Protein AF-A0A9Q1LPD2-F1 (afdb_monomer_lite)

pLDDT: mean 71.12, std 22.18, range [34.72, 96.88]

Structure (mmCIF, N/CA/C/O backbone):
data_AF-A0A9Q1LPD2-F1
#
_entry.id   AF-A0A9Q1LPD2-F1
#
loop_
_atom_site.group_PDB
_atom_site.id
_atom_site.type_symbol
_atom_site.label_atom_id
_atom_site.label_alt_id
_atom_site.label_comp_id
_atom_site.label_asym_id
_atom_site.label_entity_id
_atom_site.label_seq_id
_atom_site.pdbx_PDB_ins_code
_atom_site.Cartn_x
_atom_site.Cartn_y
_atom_site.Cartn_z
_atom_site.occupancy
_atom_site.B_iso_or_equiv
_atom_site.auth_seq_id
_atom_site.auth_comp_id
_atom_site.auth_asym_id
_atom_site.auth_atom_id
_atom_site.pdbx_PDB_model_num
ATOM 1 N N . MET A 1 1 ? 35.502 -12.686 -34.308 1.00 37.97 1 MET A N 1
ATOM 2 C CA . MET A 1 1 ? 36.114 -11.338 -34.267 1.00 37.97 1 MET A CA 1
ATOM 3 C C . MET A 1 1 ? 36.613 -10.978 -35.662 1.00 37.97 1 MET A C 1
ATOM 5 O O . MET A 1 1 ? 37.484 -11.673 -36.161 1.00 37.97 1 MET A O 1
ATOM 9 N N . ARG A 1 2 ? 36.056 -9.956 -36.331 1.00 49.16 2 ARG A N 1
ATOM 10 C CA . ARG A 1 2 ? 36.674 -9.407 -37.554 1.00 49.16 2 ARG A CA 1
ATOM 11 C C . ARG A 1 2 ? 37.678 -8.344 -37.120 1.00 49.16 2 ARG A C 1
ATOM 13 O O . ARG A 1 2 ? 37.269 -7.325 -36.572 1.00 49.16 2 ARG A O 1
ATOM 20 N N . ILE A 1 3 ? 38.963 -8.601 -37.336 1.00 51.47 3 ILE A N 1
ATOM 21 C CA . ILE A 1 3 ? 40.033 -7.617 -37.151 1.00 51.47 3 ILE A CA 1
ATOM 22 C C . ILE A 1 3 ? 39.784 -6.522 -38.195 1.00 51.47 3 ILE A C 1
ATOM 24 O O . ILE A 1 3 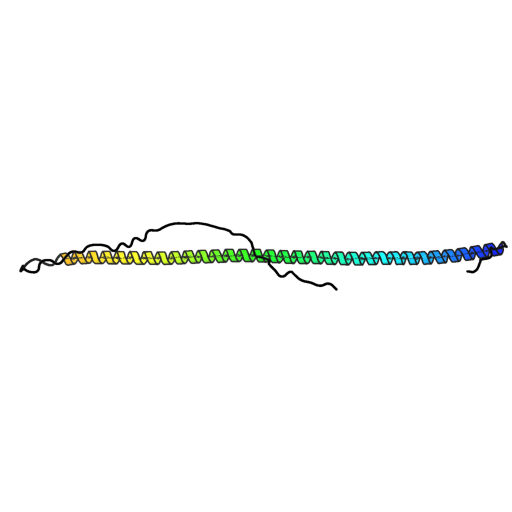? 39.937 -6.747 -39.395 1.00 51.47 3 ILE A O 1
ATOM 28 N N . GLY A 1 4 ? 39.255 -5.381 -37.752 1.00 67.06 4 GLY A N 1
ATOM 29 C CA . GLY A 1 4 ? 38.902 -4.274 -38.633 1.00 67.06 4 GLY A CA 1
ATOM 30 C C . GLY A 1 4 ? 40.168 -3.659 -39.210 1.00 67.06 4 GLY A C 1
ATOM 31 O O . GLY A 1 4 ? 40.993 -3.145 -38.459 1.00 67.06 4 GLY A O 1
ATOM 32 N N . ARG A 1 5 ? 40.332 -3.710 -40.534 1.00 77.94 5 ARG A N 1
ATOM 33 C CA . ARG A 1 5 ? 41.378 -2.932 -41.202 1.00 77.94 5 ARG A CA 1
ATOM 34 C C . ARG A 1 5 ? 41.094 -1.450 -40.966 1.00 77.94 5 ARG A C 1
ATOM 36 O O . ARG A 1 5 ? 39.957 -1.007 -41.134 1.00 77.94 5 ARG A O 1
ATOM 43 N N . TYR A 1 6 ? 42.118 -0.706 -40.563 1.00 79.81 6 TYR A N 1
ATOM 44 C CA . TYR A 1 6 ? 42.033 0.746 -40.485 1.00 79.81 6 TYR A CA 1
ATOM 45 C C . TYR A 1 6 ? 41.901 1.328 -41.901 1.00 79.81 6 TYR A C 1
ATOM 47 O O . TYR A 1 6 ? 42.552 0.816 -42.815 1.00 79.81 6 TYR A O 1
ATOM 55 N N . PRO A 1 7 ? 41.067 2.364 -42.096 1.00 86.12 7 PRO A N 1
ATOM 56 C CA . PRO A 1 7 ? 40.900 2.999 -43.399 1.00 86.12 7 PRO A CA 1
ATOM 57 C C . PRO A 1 7 ? 42.233 3.601 -43.867 1.00 86.12 7 PRO A C 1
ATOM 59 O O . PRO A 1 7 ? 42.864 4.356 -43.125 1.00 86.12 7 PRO A O 1
ATOM 62 N N . GLN A 1 8 ? 42.662 3.268 -45.085 1.00 91.56 8 GLN A N 1
ATOM 63 C CA . GLN A 1 8 ? 43.938 3.708 -45.661 1.00 91.56 8 GLN A CA 1
ATOM 64 C C . GLN A 1 8 ? 43.774 4.903 -46.607 1.00 91.56 8 GLN A C 1
ATOM 66 O O . GLN A 1 8 ? 44.734 5.630 -46.853 1.00 91.56 8 GLN A O 1
ATOM 71 N N . THR A 1 9 ? 42.558 5.156 -47.102 1.00 94.56 9 THR A N 1
ATOM 72 C CA . THR A 1 9 ? 42.261 6.300 -47.981 1.00 94.56 9 THR A CA 1
ATOM 73 C C . THR A 1 9 ? 41.332 7.324 -47.323 1.00 94.56 9 THR A C 1
ATOM 75 O O . THR A 1 9 ? 40.563 7.007 -46.413 1.00 94.56 9 THR A O 1
ATOM 78 N N . LYS A 1 10 ? 41.345 8.572 -47.818 1.00 94.69 10 LYS A N 1
ATOM 79 C CA . LYS A 1 10 ? 40.431 9.633 -47.346 1.00 94.69 10 LYS A CA 1
ATOM 80 C C . LYS A 1 10 ? 38.957 9.246 -47.513 1.00 94.69 10 LYS A C 1
ATOM 82 O O . LYS A 1 10 ? 38.145 9.532 -46.639 1.00 94.69 10 LYS A O 1
ATOM 87 N N . LEU A 1 11 ? 38.614 8.573 -48.613 1.00 92.44 11 LEU A N 1
ATOM 88 C CA . LEU A 1 11 ? 37.247 8.117 -48.867 1.00 92.44 11 LEU A CA 1
ATOM 89 C C . LEU A 1 11 ? 36.819 7.049 -47.850 1.00 92.44 11 LEU A C 1
ATOM 91 O O . LEU A 1 11 ? 35.733 7.140 -47.279 1.00 92.44 11 LEU A O 1
ATOM 95 N N . GLU A 1 12 ? 37.691 6.081 -47.561 1.00 91.81 12 GLU A N 1
ATOM 96 C CA . GLU A 1 12 ? 37.435 5.060 -46.541 1.00 91.81 12 GLU A CA 1
ATOM 97 C C . GLU A 1 12 ? 37.289 5.660 -45.139 1.00 91.81 12 GLU A C 1
ATOM 99 O O . GLU A 1 12 ? 36.439 5.209 -44.375 1.00 91.81 12 GLU A O 1
ATOM 104 N N . GLN A 1 13 ? 38.061 6.700 -44.802 1.00 92.44 13 GLN A N 1
ATOM 105 C CA . GLN A 1 13 ? 37.925 7.409 -43.524 1.00 92.44 13 GLN A CA 1
ATOM 106 C C . GLN A 1 13 ? 36.547 8.062 -43.384 1.00 92.44 13 GLN A C 1
ATOM 108 O O . GLN A 1 13 ? 35.909 7.929 -42.339 1.00 92.44 13 GLN A O 1
ATOM 113 N N . VAL A 1 14 ? 36.054 8.717 -44.442 1.00 95.69 14 VAL A N 1
ATOM 114 C CA . VAL A 1 14 ? 34.716 9.329 -44.450 1.00 95.69 14 VAL A CA 1
ATOM 115 C C . VAL A 1 14 ? 33.631 8.267 -44.282 1.00 95.69 14 VAL A C 1
ATOM 117 O O . VAL A 1 14 ? 32.733 8.430 -43.454 1.00 95.69 14 VAL A O 1
ATOM 120 N N . ILE A 1 15 ? 33.722 7.159 -45.021 1.00 92.94 15 ILE A N 1
ATOM 121 C CA . ILE A 1 15 ? 32.767 6.047 -44.923 1.00 92.94 15 ILE A CA 1
ATOM 122 C C . ILE A 1 15 ? 32.787 5.444 -43.512 1.00 92.94 15 ILE A C 1
ATOM 124 O O . ILE A 1 15 ? 31.731 5.232 -42.909 1.00 92.94 15 ILE A O 1
ATOM 128 N N . TRP A 1 16 ? 33.978 5.216 -42.955 1.00 93.69 16 TRP A N 1
ATOM 129 C CA . TRP A 1 16 ? 34.148 4.673 -41.612 1.00 93.69 16 TRP A CA 1
ATOM 130 C C . TRP A 1 16 ? 33.556 5.595 -40.539 1.00 93.69 16 TRP A C 1
ATOM 132 O O . TRP A 1 16 ? 32.805 5.124 -39.683 1.00 93.69 16 TRP A O 1
ATOM 142 N N . GLU A 1 17 ? 33.800 6.906 -40.610 1.00 94.38 17 GLU A N 1
ATOM 143 C CA . GLU A 1 17 ? 33.212 7.883 -39.685 1.00 94.38 17 GLU A CA 1
ATOM 144 C C . GLU A 1 17 ? 31.680 7.946 -39.797 1.00 94.38 17 GLU A C 1
ATOM 146 O O . GLU A 1 17 ? 30.983 7.999 -38.781 1.00 94.38 17 GLU A O 1
ATOM 151 N N . GLN A 1 18 ? 31.115 7.860 -41.006 1.00 94.88 18 GLN A N 1
ATOM 152 C CA . GLN A 1 18 ? 29.659 7.798 -41.176 1.00 94.88 18 GLN A CA 1
ATOM 153 C C . GLN A 1 18 ? 29.066 6.532 -40.541 1.00 94.88 18 GLN A C 1
ATOM 155 O O . GLN A 1 18 ? 28.105 6.615 -39.770 1.00 94.88 18 GLN A O 1
ATOM 160 N N . MET A 1 19 ? 29.671 5.365 -40.784 1.00 93.75 19 MET A N 1
ATOM 161 C CA . MET A 1 19 ? 29.244 4.107 -40.161 1.00 93.75 19 MET A CA 1
ATOM 162 C C . MET A 1 19 ? 29.384 4.148 -38.636 1.00 93.75 19 MET A C 1
ATOM 164 O O . MET A 1 19 ? 28.483 3.703 -37.919 1.00 93.75 19 MET A O 1
ATOM 168 N N . ARG A 1 20 ? 30.475 4.727 -38.121 1.00 94.44 20 ARG A N 1
ATOM 169 C CA . ARG A 1 20 ? 30.695 4.937 -36.686 1.00 94.44 20 ARG A CA 1
ATOM 170 C C . ARG A 1 20 ? 29.593 5.808 -36.085 1.00 94.44 20 ARG A C 1
ATOM 172 O O . ARG A 1 20 ? 29.011 5.425 -35.073 1.00 94.44 20 ARG A O 1
ATOM 179 N N . LYS A 1 21 ? 29.244 6.930 -36.719 1.00 95.81 21 LYS A N 1
ATOM 180 C CA . LYS A 1 21 ? 28.155 7.816 -36.269 1.00 95.81 21 LYS A CA 1
ATOM 181 C C . LYS A 1 21 ? 26.796 7.124 -36.281 1.00 95.81 21 LYS A C 1
ATOM 183 O O . LYS A 1 21 ? 25.994 7.348 -35.375 1.00 95.81 21 LYS A O 1
ATOM 188 N N . VAL A 1 22 ? 26.506 6.300 -37.287 1.00 96.00 22 VAL A N 1
ATOM 189 C CA . VAL A 1 22 ? 25.272 5.495 -37.325 1.00 96.00 22 VAL A CA 1
ATOM 190 C C . VAL A 1 22 ? 25.257 4.483 -36.179 1.00 96.00 22 VAL A C 1
ATOM 192 O O . VAL A 1 22 ? 24.270 4.423 -35.448 1.00 96.00 22 VAL A O 1
ATOM 195 N N . ARG A 1 23 ? 26.362 3.761 -35.953 1.00 94.62 23 ARG A N 1
ATOM 196 C CA . ARG A 1 23 ? 26.485 2.795 -34.851 1.00 94.62 23 ARG A CA 1
ATOM 197 C C . ARG A 1 23 ? 26.304 3.455 -33.486 1.00 94.62 23 ARG A C 1
ATOM 199 O O . ARG A 1 23 ? 25.493 2.982 -32.701 1.00 94.62 23 ARG A O 1
ATOM 206 N N . ILE A 1 24 ? 26.994 4.568 -33.227 1.00 95.06 24 ILE A N 1
ATOM 207 C CA . ILE A 1 24 ? 26.872 5.319 -31.967 1.00 95.06 24 ILE A CA 1
ATOM 208 C C . ILE A 1 24 ? 25.433 5.805 -31.767 1.00 95.06 24 ILE A C 1
ATOM 210 O O . ILE A 1 24 ? 24.898 5.685 -30.669 1.00 95.06 24 ILE A O 1
ATOM 214 N N . ARG A 1 25 ? 24.773 6.323 -32.814 1.00 94.44 25 ARG A N 1
ATOM 215 C CA . ARG A 1 25 ? 23.357 6.720 -32.727 1.00 94.44 25 ARG A CA 1
ATOM 216 C C . ARG A 1 25 ? 22.445 5.536 -32.402 1.00 94.44 25 ARG A C 1
ATOM 218 O O . ARG A 1 25 ? 21.526 5.705 -31.610 1.00 94.44 25 ARG A O 1
ATOM 225 N N . GLY A 1 26 ? 22.698 4.365 -32.987 1.00 94.31 26 GLY A N 1
ATOM 226 C CA . GLY A 1 26 ? 21.983 3.131 -32.656 1.00 94.31 26 GLY A CA 1
ATOM 227 C C . GLY A 1 26 ? 22.162 2.740 -31.189 1.00 94.31 26 GLY A C 1
ATOM 228 O O . GLY A 1 26 ? 21.175 2.562 -30.486 1.00 94.31 26 GLY A O 1
ATOM 229 N N . MET A 1 27 ? 23.407 2.714 -30.705 1.00 93.50 27 MET A N 1
ATOM 230 C CA . MET A 1 27 ? 23.720 2.392 -29.307 1.00 93.50 27 MET A CA 1
ATOM 231 C C . MET A 1 27 ? 23.051 3.362 -28.327 1.00 93.50 27 MET A C 1
ATOM 233 O O . MET A 1 27 ? 22.392 2.915 -27.399 1.00 93.50 27 MET A O 1
ATOM 237 N N . LYS A 1 28 ? 23.115 4.676 -28.580 1.00 93.88 28 LYS A N 1
ATOM 238 C CA . LYS A 1 28 ? 22.462 5.686 -27.727 1.00 93.88 28 LYS A CA 1
ATOM 239 C C . LYS A 1 28 ? 20.942 5.514 -27.644 1.00 93.88 28 LYS A C 1
ATOM 241 O O . LYS A 1 28 ? 20.353 5.787 -26.603 1.00 93.88 28 LYS A O 1
ATOM 246 N N . LYS A 1 29 ? 20.292 5.082 -28.732 1.00 93.38 29 LYS A N 1
ATOM 247 C CA . LYS A 1 29 ? 18.850 4.786 -28.720 1.00 93.38 29 LYS A CA 1
ATOM 248 C C . LYS A 1 29 ? 18.536 3.580 -27.837 1.00 93.38 29 LYS A C 1
ATOM 250 O O . LYS A 1 29 ? 17.578 3.637 -27.074 1.00 93.38 29 LYS A O 1
ATOM 255 N N . GLU A 1 30 ? 19.336 2.519 -27.924 1.00 92.38 30 GLU A N 1
ATOM 256 C CA . GLU A 1 30 ? 19.168 1.334 -27.075 1.00 92.38 30 GLU A CA 1
ATOM 257 C C . GLU A 1 30 ? 19.470 1.638 -25.600 1.00 92.38 30 GLU A C 1
ATOM 259 O O . GLU A 1 30 ? 18.681 1.271 -24.737 1.00 92.38 30 GLU A O 1
ATOM 264 N N . GLU A 1 31 ? 20.520 2.407 -25.300 1.00 92.25 31 GLU A N 1
ATOM 265 C CA . GLU A 1 31 ? 20.800 2.896 -23.939 1.00 92.25 31 GLU A CA 1
ATOM 266 C C . GLU A 1 31 ? 19.632 3.708 -23.361 1.00 92.25 31 GLU A C 1
ATOM 268 O O . GLU A 1 31 ? 19.308 3.574 -22.182 1.00 92.25 31 GLU A O 1
ATOM 273 N N . GLY A 1 32 ? 18.975 4.533 -24.186 1.00 94.62 32 GLY A N 1
ATOM 274 C CA . GLY A 1 32 ? 17.769 5.263 -23.793 1.00 94.62 32 GLY A CA 1
ATOM 275 C C . GLY A 1 32 ? 16.625 4.325 -23.407 1.00 94.62 32 GLY A C 1
ATOM 276 O O . GLY A 1 32 ? 16.052 4.469 -22.330 1.00 94.62 32 GLY A O 1
ATOM 277 N N . LYS A 1 33 ? 16.348 3.309 -24.234 1.00 95.19 33 LYS A N 1
ATOM 278 C CA . LYS A 1 33 ? 15.315 2.301 -23.942 1.00 95.19 33 LYS A CA 1
ATOM 279 C C . LYS A 1 33 ? 15.616 1.516 -22.668 1.00 95.19 33 LYS A C 1
ATOM 281 O O . LYS A 1 33 ? 14.708 1.302 -21.872 1.00 95.19 33 LYS A O 1
ATOM 286 N N . ILE A 1 34 ? 16.868 1.098 -22.471 1.00 95.12 34 ILE A N 1
ATOM 287 C CA . ILE A 1 34 ? 17.296 0.370 -21.267 1.00 95.12 34 ILE A CA 1
ATOM 288 C C . ILE A 1 34 ? 17.071 1.241 -20.030 1.00 95.12 34 ILE A C 1
ATOM 290 O O . ILE A 1 34 ? 16.433 0.799 -19.079 1.00 95.12 34 ILE A O 1
ATOM 294 N N . ARG A 1 35 ? 17.499 2.507 -20.075 1.00 94.75 35 ARG A N 1
ATOM 295 C CA . ARG A 1 35 ? 17.298 3.460 -18.977 1.00 94.75 35 ARG A CA 1
ATOM 296 C C . ARG A 1 35 ? 15.819 3.670 -18.658 1.00 94.75 35 ARG A C 1
ATOM 298 O O . ARG A 1 35 ? 15.444 3.723 -17.490 1.00 94.75 35 ARG A O 1
ATOM 305 N N . ASP A 1 36 ? 14.972 3.787 -19.675 1.00 96.12 36 ASP A N 1
ATOM 306 C CA . ASP A 1 36 ? 13.529 3.943 -19.480 1.00 96.12 36 ASP A CA 1
ATOM 307 C C . ASP A 1 36 ? 12.891 2.674 -18.902 1.00 96.12 36 ASP A C 1
ATOM 309 O O . ASP A 1 36 ? 12.009 2.761 -18.048 1.00 96.12 36 ASP A O 1
ATOM 313 N N . GLN A 1 37 ? 13.352 1.489 -19.310 1.00 95.38 37 GLN A N 1
ATOM 314 C CA . GLN A 1 37 ? 12.924 0.223 -18.713 1.00 95.38 37 GLN A CA 1
ATOM 315 C C . GLN A 1 37 ? 13.352 0.106 -17.247 1.00 95.38 37 GLN A C 1
ATOM 317 O O . GLN A 1 37 ? 12.547 -0.313 -16.418 1.00 95.38 37 GLN A O 1
ATOM 322 N N . GLU A 1 38 ? 14.583 0.485 -16.908 1.00 94.88 38 GLU A N 1
ATOM 323 C CA . GLU A 1 38 ? 15.066 0.497 -15.524 1.00 94.88 38 GLU A CA 1
ATOM 324 C C . GLU A 1 38 ? 14.244 1.447 -14.657 1.00 94.88 38 GLU A C 1
ATOM 326 O O . GLU A 1 38 ? 13.766 1.035 -13.602 1.00 94.88 38 GLU A O 1
ATOM 331 N N . LYS A 1 39 ? 13.972 2.667 -15.140 1.00 95.06 39 LYS A N 1
ATOM 332 C CA . LYS A 1 39 ? 13.091 3.620 -14.450 1.00 95.06 39 LYS A CA 1
ATOM 333 C C . LYS A 1 39 ? 11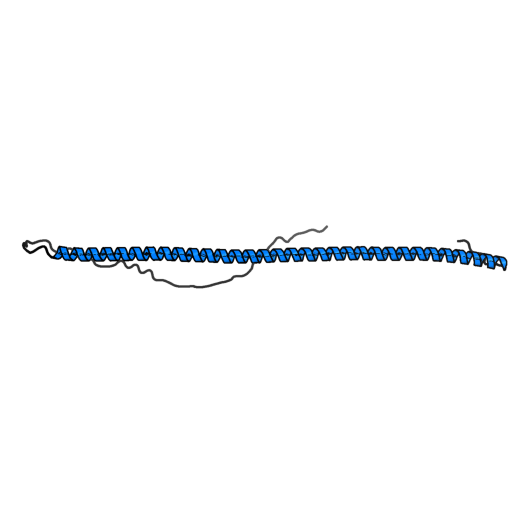.691 3.057 -14.218 1.00 95.06 39 LYS A C 1
ATOM 335 O O . LYS A 1 39 ? 11.138 3.210 -13.134 1.00 95.06 39 LYS A O 1
ATOM 340 N N . ARG A 1 40 ? 11.104 2.385 -15.213 1.00 92.56 40 ARG A N 1
ATOM 341 C CA . ARG A 1 40 ? 9.789 1.742 -15.053 1.00 92.56 40 ARG A CA 1
ATOM 342 C C . ARG A 1 40 ? 9.828 0.635 -14.003 1.00 92.56 40 ARG A C 1
ATOM 344 O O . ARG A 1 40 ? 8.920 0.559 -13.187 1.00 92.56 40 ARG A O 1
ATOM 351 N N . LYS A 1 41 ? 10.886 -0.181 -13.983 1.00 94.69 41 LYS A N 1
ATOM 352 C CA . LYS A 1 41 ? 11.071 -1.232 -12.969 1.00 94.69 41 LYS A CA 1
ATOM 353 C C . LYS A 1 41 ? 11.221 -0.655 -11.563 1.00 94.69 41 LYS A C 1
ATOM 355 O O . LYS A 1 41 ? 10.687 -1.236 -10.628 1.00 94.69 41 LYS A O 1
ATOM 360 N N . THR A 1 42 ? 11.944 0.453 -11.395 1.00 93.19 42 THR A N 1
ATOM 361 C CA . THR A 1 42 ? 12.082 1.092 -10.078 1.00 93.19 42 THR A CA 1
ATOM 362 C C . THR A 1 42 ? 10.773 1.713 -9.613 1.00 93.19 42 THR A C 1
ATOM 364 O O . THR A 1 42 ? 10.427 1.554 -8.452 1.00 93.19 42 THR A O 1
ATOM 367 N N . VAL A 1 43 ? 10.027 2.363 -10.514 1.00 94.44 43 VAL A N 1
ATOM 368 C CA . VAL A 1 43 ? 8.708 2.928 -10.187 1.00 94.44 43 VAL A CA 1
ATOM 369 C C . VAL A 1 43 ? 7.728 1.826 -9.794 1.00 94.44 43 VAL A C 1
ATOM 371 O O . VAL A 1 43 ? 7.084 1.966 -8.767 1.00 94.44 43 VAL A O 1
ATOM 374 N N . ALA A 1 44 ? 7.677 0.718 -10.542 1.00 93.00 44 ALA A N 1
ATOM 375 C CA . ALA A 1 44 ? 6.812 -0.418 -10.217 1.00 93.00 44 ALA A CA 1
ATOM 376 C C . ALA A 1 44 ? 7.120 -1.012 -8.830 1.00 93.00 44 ALA A C 1
ATOM 378 O O . ALA A 1 44 ? 6.227 -1.243 -8.030 1.00 93.00 44 ALA A O 1
ATOM 379 N N . LYS A 1 45 ? 8.405 -1.185 -8.495 1.00 93.62 45 LYS A N 1
ATOM 380 C CA . LYS A 1 45 ? 8.793 -1.666 -7.159 1.00 93.62 45 LYS A CA 1
ATOM 381 C C . LYS A 1 45 ? 8.381 -0.713 -6.038 1.00 93.62 45 LYS A C 1
ATOM 383 O O . LYS A 1 45 ? 8.054 -1.170 -4.949 1.00 93.62 45 LYS A O 1
ATOM 388 N N . GLU A 1 46 ? 8.454 0.593 -6.281 1.00 95.00 46 GLU A N 1
ATOM 389 C CA . GLU A 1 46 ? 8.060 1.590 -5.286 1.00 95.00 46 GLU A CA 1
ATOM 390 C C . GLU A 1 46 ? 6.541 1.643 -5.116 1.00 95.00 46 GLU A C 1
ATOM 392 O O . GLU A 1 46 ? 6.067 1.767 -3.990 1.00 95.00 46 GLU A O 1
ATOM 397 N N . THR A 1 47 ? 5.772 1.492 -6.200 1.00 94.19 47 THR A N 1
ATOM 398 C CA . THR A 1 47 ? 4.311 1.389 -6.109 1.00 94.19 47 THR A CA 1
ATOM 399 C C . THR A 1 47 ? 3.895 0.153 -5.326 1.00 94.19 47 THR A C 1
ATOM 401 O O . THR A 1 47 ? 3.122 0.299 -4.387 1.00 94.19 47 THR A O 1
ATOM 404 N N . ASP A 1 48 ? 4.487 -1.012 -5.606 1.00 94.00 48 ASP A N 1
ATOM 405 C CA . ASP A 1 48 ? 4.185 -2.251 -4.873 1.00 94.00 48 ASP A CA 1
ATOM 406 C C . ASP A 1 48 ? 4.502 -2.094 -3.372 1.00 94.00 48 ASP A C 1
ATOM 408 O O . ASP A 1 48 ? 3.718 -2.469 -2.502 1.00 94.00 48 ASP A O 1
ATOM 412 N N . ARG A 1 49 ? 5.642 -1.466 -3.047 1.00 95.12 49 ARG A N 1
ATOM 413 C CA . ARG A 1 49 ? 6.043 -1.176 -1.661 1.00 95.12 49 ARG A CA 1
ATOM 414 C C . ARG A 1 49 ? 5.075 -0.212 -0.969 1.00 95.12 49 ARG A C 1
ATOM 416 O O . ARG A 1 49 ? 4.818 -0.356 0.227 1.00 95.12 49 ARG A O 1
ATOM 423 N N . GLN A 1 50 ? 4.579 0.792 -1.687 1.00 94.56 50 GLN A N 1
ATOM 424 C CA . GLN A 1 50 ? 3.629 1.758 -1.146 1.00 94.56 50 GLN A CA 1
ATOM 425 C C . GLN A 1 50 ? 2.247 1.130 -0.939 1.00 94.56 50 GLN A C 1
ATOM 427 O O . GLN A 1 50 ? 1.604 1.428 0.063 1.00 94.56 50 GLN A O 1
ATOM 432 N N . GLU A 1 51 ? 1.808 0.249 -1.836 1.00 95.88 51 GLU A N 1
ATOM 433 C CA . GLU A 1 51 ? 0.573 -0.525 -1.680 1.00 95.88 51 GLU A CA 1
ATOM 434 C C . GLU A 1 51 ? 0.644 -1.422 -0.439 1.00 95.88 51 GLU A C 1
ATOM 436 O O . GLU A 1 51 ? -0.221 -1.310 0.426 1.00 95.88 51 GLU A O 1
ATOM 441 N N . GLU A 1 52 ? 1.730 -2.182 -0.258 1.00 96.12 52 GLU A N 1
ATOM 442 C CA . GLU A 1 52 ? 1.945 -2.997 0.950 1.00 96.12 52 GLU A CA 1
ATOM 443 C C . GLU A 1 52 ? 1.940 -2.138 2.229 1.00 96.12 52 GLU A C 1
ATOM 445 O O . GLU A 1 52 ? 1.412 -2.532 3.273 1.00 96.12 52 GLU A O 1
ATOM 450 N N . LYS A 1 53 ? 2.526 -0.936 2.168 1.00 96.31 53 LYS A N 1
ATOM 451 C CA . LYS A 1 53 ? 2.512 -0.001 3.298 1.00 96.31 53 LYS A CA 1
ATOM 452 C C . LYS A 1 53 ? 1.091 0.473 3.613 1.00 96.31 53 LYS A C 1
ATOM 454 O O . LYS A 1 53 ? 0.710 0.483 4.781 1.00 96.31 53 LYS A O 1
ATOM 459 N N . ASN A 1 54 ? 0.322 0.839 2.592 1.00 95.25 54 ASN A N 1
ATOM 460 C CA . ASN A 1 54 ? -1.055 1.295 2.750 1.00 95.25 54 ASN A CA 1
ATOM 461 C C . ASN A 1 54 ? -1.953 0.178 3.309 1.00 95.25 54 ASN A C 1
ATOM 463 O O . ASN A 1 54 ? -2.776 0.441 4.182 1.00 95.25 54 ASN A O 1
ATOM 467 N N . GLU A 1 55 ? -1.777 -1.067 2.858 1.00 96.81 55 GLU A N 1
ATOM 468 C CA . GLU A 1 55 ? -2.508 -2.228 3.384 1.00 96.81 55 GLU A CA 1
ATOM 469 C C . GLU A 1 55 ? -2.248 -2.430 4.881 1.00 96.81 55 GLU A C 1
ATOM 471 O O . GLU A 1 55 ? -3.193 -2.562 5.661 1.00 96.81 55 GLU A O 1
ATOM 476 N N . LYS A 1 56 ? -0.981 -2.358 5.308 1.00 96.88 56 LYS A N 1
ATOM 477 C CA . LYS A 1 56 ? -0.613 -2.450 6.732 1.00 96.88 56 LYS A CA 1
ATOM 478 C C . LYS A 1 56 ? -1.173 -1.296 7.558 1.00 96.88 56 LYS A C 1
ATOM 480 O O . LYS A 1 56 ? -1.607 -1.506 8.687 1.00 96.88 56 LYS A O 1
ATOM 485 N N . GLU A 1 57 ? -1.170 -0.076 7.021 1.00 96.25 57 GLU A N 1
ATOM 486 C CA . GLU A 1 57 ? -1.772 1.080 7.697 1.00 96.25 57 GLU A CA 1
ATOM 487 C C . GLU A 1 57 ? -3.285 0.882 7.896 1.00 96.25 57 GLU A C 1
ATOM 489 O O . GLU A 1 57 ? -3.795 1.129 8.990 1.00 96.25 57 GLU A O 1
ATOM 494 N N . MET A 1 58 ? -3.992 0.356 6.892 1.00 94.75 58 MET A N 1
ATOM 495 C CA . MET A 1 58 ? -5.417 0.026 7.005 1.00 94.75 58 MET A CA 1
ATOM 496 C C . MET A 1 58 ? -5.687 -1.089 8.022 1.00 94.75 58 MET A C 1
ATOM 498 O O . MET A 1 58 ? -6.641 -0.994 8.794 1.00 94.75 58 MET A O 1
ATOM 502 N N . GLU A 1 59 ? -4.846 -2.123 8.070 1.00 96.50 59 GLU A N 1
ATOM 503 C CA . GLU A 1 59 ? -4.955 -3.197 9.064 1.00 96.50 59 GLU A CA 1
ATOM 504 C C . GLU A 1 59 ? -4.817 -2.657 10.496 1.00 96.50 59 GLU A C 1
ATOM 506 O O . GLU A 1 59 ? -5.636 -2.970 11.362 1.00 96.50 59 GLU A O 1
ATOM 511 N N . ILE A 1 60 ? -3.842 -1.773 10.735 1.00 95.94 60 ILE A N 1
ATOM 512 C CA . ILE A 1 60 ? -3.645 -1.122 12.038 1.00 95.94 60 ILE A CA 1
ATOM 513 C C . ILE A 1 60 ? -4.878 -0.300 12.435 1.00 95.94 60 ILE A C 1
ATOM 515 O O . ILE A 1 60 ? -5.317 -0.371 13.587 1.00 95.94 60 ILE A O 1
ATOM 519 N N . ILE A 1 61 ? -5.455 0.460 11.499 1.00 96.00 61 ILE A N 1
ATOM 520 C CA . ILE A 1 61 ? -6.671 1.247 11.746 1.00 96.00 61 ILE A CA 1
ATOM 521 C C . ILE A 1 61 ? -7.829 0.328 12.146 1.00 96.00 61 ILE A C 1
ATOM 523 O O . ILE A 1 61 ? -8.487 0.591 13.153 1.00 96.00 61 ILE A O 1
ATOM 527 N N . ASN A 1 62 ? -8.042 -0.768 11.416 1.00 95.56 62 ASN A N 1
ATOM 528 C CA . ASN A 1 62 ? -9.118 -1.716 11.703 1.00 95.56 62 ASN A CA 1
ATOM 529 C C . ASN A 1 62 ? -8.954 -2.371 13.083 1.00 95.56 62 ASN A C 1
ATOM 531 O O . ASN A 1 62 ? -9.912 -2.437 13.853 1.00 95.56 62 ASN A O 1
ATOM 535 N N . ILE A 1 63 ? -7.737 -2.803 13.436 1.00 94.94 63 ILE A N 1
ATOM 536 C CA . ILE A 1 63 ? -7.440 -3.362 14.765 1.00 94.94 63 ILE A CA 1
ATOM 537 C C . ILE A 1 63 ? -7.709 -2.320 15.858 1.00 94.94 63 ILE A C 1
ATOM 539 O O . ILE A 1 63 ? -8.318 -2.627 16.884 1.00 94.94 63 ILE A O 1
ATOM 543 N N . SER A 1 64 ? -7.285 -1.072 15.645 1.00 94.25 64 SER A N 1
ATOM 544 C CA . SER A 1 64 ? -7.516 0.011 16.603 1.00 94.25 64 SER A CA 1
ATOM 545 C C . SER A 1 64 ? -9.006 0.304 16.796 1.00 94.25 64 SER A C 1
ATOM 547 O O . SER A 1 64 ? -9.431 0.517 17.933 1.00 94.25 64 SER A O 1
ATOM 549 N N . GLN A 1 65 ? -9.797 0.283 15.722 1.00 94.31 65 GLN A N 1
ATOM 550 C CA . GLN A 1 65 ? -11.250 0.448 15.786 1.00 94.31 65 GLN A CA 1
ATOM 551 C C . GLN A 1 65 ? -11.901 -0.689 16.577 1.00 94.31 65 GLN A C 1
ATOM 553 O O . GLN A 1 65 ? -12.614 -0.407 17.541 1.00 94.31 65 GLN A O 1
ATOM 558 N N . ALA A 1 66 ? -11.573 -1.944 16.260 1.00 93.19 66 ALA A N 1
ATOM 559 C CA . ALA A 1 66 ? -12.088 -3.113 16.974 1.00 93.19 66 ALA A CA 1
ATOM 560 C C . ALA A 1 66 ? -11.763 -3.062 18.478 1.00 93.19 66 ALA A C 1
ATOM 562 O O . ALA A 1 66 ? -12.627 -3.294 19.322 1.00 93.19 66 ALA A O 1
ATOM 563 N N . ASN A 1 67 ? -10.538 -2.671 18.839 1.00 91.94 67 ASN A N 1
ATOM 564 C CA . ASN A 1 67 ? -10.156 -2.497 20.241 1.00 91.94 67 ASN A CA 1
ATOM 565 C C . ASN A 1 67 ? -10.956 -1.382 20.930 1.00 91.94 67 ASN A C 1
ATOM 567 O O . ASN A 1 67 ? -11.338 -1.526 22.091 1.00 91.94 67 ASN A O 1
ATOM 571 N N . SER A 1 68 ? -11.240 -0.283 20.226 1.00 92.31 68 SER A N 1
ATOM 572 C CA . SER A 1 68 ? -12.050 0.810 20.774 1.00 92.31 68 SER A CA 1
ATOM 573 C C . SER A 1 68 ? -13.510 0.404 21.006 1.00 92.31 68 SER A C 1
ATOM 575 O O . SER A 1 68 ? -14.121 0.838 21.981 1.00 92.31 68 SER A O 1
ATOM 577 N N . GLU A 1 69 ? -14.067 -0.444 20.140 1.00 91.62 69 GLU A N 1
ATOM 578 C CA . GLU A 1 69 ? -15.421 -0.984 20.282 1.00 91.62 69 GLU A CA 1
ATOM 579 C C . GLU A 1 69 ? -15.508 -1.960 21.453 1.00 91.62 69 GLU A C 1
ATOM 581 O O . GLU A 1 69 ? -16.408 -1.829 22.282 1.00 91.62 69 GLU A O 1
ATOM 586 N N . ASN A 1 70 ? -14.526 -2.856 21.582 1.00 91.31 70 ASN A N 1
ATOM 587 C CA . ASN A 1 70 ? -14.423 -3.761 22.725 1.00 91.31 70 ASN A CA 1
ATOM 588 C C . ASN A 1 70 ? -14.333 -2.989 24.048 1.00 91.31 70 ASN A C 1
ATOM 590 O O . ASN A 1 70 ? -15.006 -3.343 25.012 1.00 91.31 70 ASN A O 1
ATOM 594 N N . ASN A 1 71 ? -13.558 -1.900 24.094 1.00 91.25 71 ASN A N 1
ATOM 595 C CA . ASN A 1 71 ? -13.455 -1.091 25.306 1.00 91.25 71 ASN A CA 1
ATOM 596 C C . ASN A 1 71 ? -14.789 -0.418 25.675 1.00 91.25 71 ASN A C 1
ATOM 598 O O . ASN A 1 71 ? -15.191 -0.447 26.833 1.00 91.25 71 ASN A O 1
ATOM 602 N N . LYS A 1 72 ? -15.519 0.118 24.688 1.00 92.06 72 LYS A N 1
ATOM 603 C CA . LYS A 1 72 ? -16.859 0.687 24.915 1.00 92.06 72 LYS A CA 1
ATOM 604 C C . LYS A 1 72 ? -17.859 -0.358 25.403 1.00 92.06 72 LYS A C 1
ATOM 606 O O . LYS A 1 72 ? -18.744 -0.031 26.188 1.00 92.06 72 LYS A O 1
ATOM 611 N N . GLU A 1 73 ? -17.776 -1.590 24.905 1.00 90.94 73 GLU A N 1
ATOM 612 C CA . GLU A 1 73 ? -18.670 -2.658 25.355 1.00 90.94 73 GLU A CA 1
ATOM 613 C C . GLU A 1 73 ? -18.351 -3.086 26.789 1.00 90.94 73 GLU A C 1
ATOM 615 O O . GLU A 1 73 ? -19.278 -3.254 27.578 1.00 90.94 73 GLU A O 1
ATOM 620 N N . ASN A 1 74 ? -17.070 -3.152 27.162 1.00 87.62 74 ASN A N 1
ATOM 621 C CA . ASN A 1 74 ? -16.664 -3.392 28.548 1.00 87.62 74 ASN A CA 1
ATOM 622 C C . ASN A 1 74 ? -17.192 -2.292 29.486 1.00 87.62 74 ASN A C 1
ATOM 624 O O . ASN A 1 74 ? -17.826 -2.602 30.487 1.00 87.62 74 ASN A O 1
ATOM 628 N N . GLU A 1 75 ? -17.049 -1.013 29.121 1.00 91.62 75 GLU A N 1
ATOM 629 C CA . GLU A 1 75 ? -17.577 0.114 29.914 1.00 91.62 75 GLU A CA 1
ATOM 630 C C . GLU A 1 75 ? -19.106 0.043 30.097 1.00 91.62 75 GLU A C 1
ATOM 632 O O . GLU A 1 75 ? -19.640 0.347 31.170 1.00 91.62 75 GLU A O 1
ATOM 637 N N . LYS A 1 76 ? -19.839 -0.397 29.065 1.00 92.06 76 LYS A N 1
ATOM 638 C CA . LYS A 1 76 ? -21.286 -0.640 29.173 1.00 92.06 76 LYS A CA 1
ATOM 639 C C . LYS A 1 76 ? -21.603 -1.824 30.079 1.00 92.06 76 LYS A C 1
ATOM 641 O O . LYS A 1 76 ? -22.591 -1.764 30.806 1.00 92.06 76 LYS A O 1
ATOM 646 N N . GLN A 1 77 ? -20.825 -2.904 30.010 1.00 89.31 77 GLN A N 1
ATOM 647 C CA . GLN A 1 77 ? -21.008 -4.064 30.883 1.00 89.31 77 GLN A CA 1
ATOM 648 C C . GLN A 1 77 ? -20.772 -3.689 32.344 1.00 89.31 77 GLN A C 1
ATOM 650 O O . GLN A 1 77 ? -21.613 -4.009 33.180 1.00 89.31 77 GLN A O 1
ATOM 655 N N . ASP A 1 78 ? -19.718 -2.930 32.631 1.00 90.69 78 ASP A N 1
ATOM 656 C CA . ASP A 1 78 ? -19.429 -2.432 33.976 1.00 90.69 78 ASP A CA 1
ATOM 657 C C . ASP A 1 78 ? -20.568 -1.547 34.499 1.00 90.69 78 ASP A C 1
ATOM 659 O O . ASP A 1 78 ? -21.006 -1.707 35.638 1.00 90.69 78 ASP A O 1
ATOM 663 N N . SER A 1 79 ? -21.114 -0.672 33.647 1.00 89.75 79 SER A N 1
ATOM 664 C CA . SER A 1 79 ? -22.275 0.160 33.996 1.00 89.75 79 SER A CA 1
ATOM 665 C C . SER A 1 79 ? -23.509 -0.694 34.324 1.00 89.75 79 SER A C 1
ATOM 667 O O . SER A 1 79 ? -24.135 -0.494 35.359 1.00 89.75 79 SER A O 1
ATOM 669 N N . ARG A 1 80 ? -23.816 -1.713 33.505 1.00 90.88 80 ARG A N 1
ATOM 670 C CA . ARG A 1 80 ? -24.928 -2.647 33.771 1.00 90.88 80 ARG A CA 1
ATOM 671 C C . ARG A 1 80 ? -24.742 -3.419 35.076 1.00 90.88 80 ARG A C 1
ATOM 673 O O . ARG A 1 80 ? -25.709 -3.631 35.795 1.00 90.88 80 ARG A O 1
ATOM 680 N N . ILE A 1 81 ? -23.518 -3.847 35.387 1.00 89.31 81 ILE A N 1
ATOM 681 C CA . ILE A 1 81 ? -23.219 -4.539 36.648 1.00 89.31 81 ILE A CA 1
ATOM 682 C C . ILE A 1 81 ? -23.467 -3.603 37.836 1.00 89.31 81 ILE A C 1
ATOM 684 O O . ILE A 1 81 ? -24.052 -4.022 38.832 1.00 89.31 81 ILE A O 1
ATOM 688 N N . GLN A 1 82 ? -23.056 -2.335 37.735 1.00 87.38 82 GLN A N 1
ATOM 689 C CA . GLN A 1 82 ? -23.308 -1.347 38.786 1.00 87.38 82 GLN A CA 1
ATOM 690 C C . GLN A 1 82 ? -24.800 -1.093 39.002 1.00 87.38 82 GLN A C 1
ATOM 692 O O . GLN A 1 82 ? -25.228 -0.996 40.151 1.00 87.38 82 GLN A O 1
ATOM 697 N N . ASP A 1 83 ? -25.579 -0.996 37.926 1.00 89.38 83 ASP A N 1
ATOM 698 C CA . ASP A 1 83 ? -27.023 -0.782 38.013 1.00 89.38 83 ASP A CA 1
ATOM 699 C C . ASP A 1 83 ? -27.725 -1.993 38.647 1.00 89.38 83 ASP A C 1
ATOM 701 O O . ASP A 1 83 ? -28.451 -1.824 39.625 1.00 89.38 83 ASP A O 1
ATOM 705 N N . ASN A 1 84 ? -27.405 -3.216 38.208 1.00 88.31 84 ASN A N 1
ATOM 706 C CA . ASN A 1 84 ? -27.961 -4.442 38.794 1.00 88.31 84 ASN A CA 1
ATOM 707 C C . ASN A 1 84 ? -27.628 -4.585 40.289 1.00 88.31 84 ASN A C 1
ATOM 709 O O . ASN A 1 84 ? -28.463 -5.024 41.077 1.00 88.31 84 ASN A O 1
ATOM 713 N N . ASN A 1 85 ? -26.408 -4.224 40.700 1.00 87.62 85 ASN A N 1
ATOM 714 C CA . ASN A 1 85 ? -26.025 -4.280 42.111 1.00 87.62 85 ASN A CA 1
ATOM 715 C C . ASN A 1 85 ? -26.822 -3.276 42.956 1.00 87.62 85 ASN A C 1
ATOM 717 O O . ASN A 1 85 ? -27.208 -3.607 44.073 1.00 87.62 85 ASN A O 1
ATOM 721 N N . LYS A 1 86 ? -27.102 -2.076 42.427 1.00 90.25 86 LYS A N 1
ATOM 722 C CA . LYS A 1 86 ? -27.950 -1.090 43.115 1.00 90.25 86 LYS A CA 1
ATOM 723 C C . LYS A 1 86 ? -29.392 -1.566 43.241 1.00 90.25 86 LYS A C 1
ATOM 725 O O . LYS A 1 86 ? -29.976 -1.381 44.301 1.00 90.25 86 LYS A O 1
ATOM 730 N N . GLU A 1 87 ? -29.952 -2.164 42.189 1.00 85.12 87 GLU A N 1
ATOM 731 C CA . GLU A 1 87 ? -31.302 -2.746 42.232 1.00 85.12 87 GLU A CA 1
ATOM 732 C C . GLU A 1 87 ? -31.382 -3.835 43.309 1.00 85.12 87 GLU A C 1
ATOM 734 O O . GLU A 1 87 ? -32.249 -3.789 44.176 1.00 85.12 87 GLU A O 1
ATOM 739 N N . HIS A 1 88 ? -30.403 -4.741 43.349 1.00 86.38 88 HIS A N 1
ATOM 740 C CA . HIS A 1 88 ? -30.343 -5.787 44.368 1.00 86.38 88 HIS A CA 1
ATOM 741 C C . HIS A 1 88 ? -30.161 -5.233 45.797 1.00 86.38 88 HIS A C 1
ATOM 743 O O . HIS A 1 88 ? -30.749 -5.753 46.744 1.00 86.38 88 HIS A O 1
ATOM 749 N N . GLU A 1 89 ? -29.372 -4.169 45.991 1.00 84.00 89 GLU A N 1
ATOM 750 C CA . GLU A 1 89 ? -29.267 -3.484 47.291 1.00 84.00 89 GLU A CA 1
ATOM 751 C C . GLU A 1 89 ? -30.588 -2.819 47.712 1.00 84.00 89 GLU A C 1
ATOM 753 O O . GLU A 1 89 ? -30.924 -2.833 48.897 1.00 84.00 89 GLU A O 1
ATOM 758 N N . GLN A 1 90 ? -31.349 -2.256 46.768 1.00 82.88 90 GLN A N 1
ATOM 759 C CA . GLN A 1 90 ? -32.673 -1.685 47.037 1.00 82.88 90 GLN A CA 1
ATOM 760 C C . GLN A 1 90 ? -33.680 -2.767 47.434 1.00 82.88 90 GLN A C 1
ATOM 762 O O . GLN A 1 90 ? -34.354 -2.611 48.450 1.00 82.88 90 GLN A O 1
ATOM 767 N N . GLU A 1 91 ? -33.717 -3.890 46.712 1.00 79.81 91 GLU A N 1
ATOM 768 C CA . GLU A 1 91 ? -34.566 -5.040 47.054 1.00 79.81 91 GLU A CA 1
ATOM 769 C C . GLU A 1 91 ? -34.237 -5.595 48.454 1.00 79.81 91 GLU A C 1
ATOM 771 O O . GLU A 1 91 ? -35.130 -5.921 49.241 1.00 79.81 91 GLU A O 1
ATOM 776 N N . GLN A 1 92 ? -32.953 -5.656 48.827 1.00 80.56 92 GLN A N 1
ATOM 777 C CA . GLN A 1 92 ? -32.559 -6.041 50.187 1.00 80.56 92 GLN A CA 1
ATOM 778 C C . GLN A 1 92 ? -33.034 -5.044 51.248 1.00 80.56 92 GLN A C 1
ATOM 780 O O . GLN A 1 92 ? -33.422 -5.452 52.339 1.00 80.56 92 GLN A O 1
ATOM 785 N N . GLN A 1 93 ? -33.016 -3.742 50.962 1.00 76.12 93 GLN A N 1
ATOM 786 C CA . GLN A 1 93 ? -33.514 -2.738 51.906 1.00 76.12 93 GLN A CA 1
ATOM 787 C C . GLN A 1 93 ? -35.035 -2.804 52.065 1.00 76.12 93 GLN A C 1
ATOM 789 O O . GLN A 1 93 ? -35.525 -2.689 53.188 1.00 76.12 93 GLN A O 1
ATOM 794 N N . GLU A 1 94 ? -35.767 -3.029 50.974 1.00 75.31 94 GLU A N 1
ATOM 795 C CA . GLU A 1 94 ? -37.226 -3.164 50.987 1.00 75.31 94 GLU A CA 1
ATOM 796 C C . GLU A 1 94 ? -37.650 -4.407 51.784 1.00 75.31 94 GLU A C 1
ATOM 798 O O . GLU A 1 94 ? -38.410 -4.294 52.742 1.00 75.31 94 GLU A O 1
ATOM 803 N N . THR A 1 95 ? -37.028 -5.564 51.532 1.00 69.62 95 THR A N 1
ATOM 804 C CA . THR A 1 95 ? -37.302 -6.792 52.305 1.00 69.62 95 THR A CA 1
ATOM 805 C C . THR A 1 95 ? -36.938 -6.678 53.788 1.00 69.62 95 THR A C 1
ATOM 807 O O . THR A 1 95 ? -37.613 -7.257 54.640 1.00 69.62 95 THR A O 1
ATOM 810 N N . VAL A 1 96 ? -35.883 -5.938 54.148 1.00 70.19 96 VAL A N 1
ATOM 811 C CA . VAL A 1 96 ? -35.561 -5.665 55.559 1.00 70.19 96 VAL A CA 1
ATOM 812 C C . VAL A 1 96 ? -36.597 -4.731 56.190 1.00 70.19 96 VAL A C 1
ATOM 814 O O . VAL A 1 96 ? -36.930 -4.914 57.362 1.00 70.19 96 VAL A O 1
ATOM 817 N N . SER A 1 97 ? -37.122 -3.760 55.437 1.00 65.31 97 SER A N 1
ATOM 818 C CA . SER A 1 97 ? -38.192 -2.872 55.905 1.00 65.31 97 SER A CA 1
ATOM 819 C C . SER A 1 97 ? -39.484 -3.644 56.161 1.00 65.31 97 SER A C 1
ATOM 821 O O . SER A 1 97 ? -40.045 -3.525 57.248 1.00 65.31 97 SER A O 1
ATOM 823 N N . ASP A 1 98 ? -39.893 -4.504 55.228 1.00 62.53 98 ASP A N 1
ATOM 824 C CA . ASP A 1 98 ? -41.101 -5.325 55.359 1.00 62.53 98 ASP A CA 1
ATOM 825 C C . ASP A 1 98 ? -41.019 -6.254 56.579 1.00 62.53 98 ASP A C 1
ATOM 827 O O . ASP A 1 98 ? -41.932 -6.306 57.403 1.00 62.53 98 ASP A O 1
ATOM 831 N N . ASN A 1 99 ? -39.875 -6.924 56.764 1.00 61.75 99 ASN A N 1
ATOM 832 C CA . ASN A 1 99 ? -39.642 -7.772 57.935 1.00 61.75 99 ASN A CA 1
ATOM 833 C C . ASN A 1 99 ? -39.642 -6.972 59.246 1.00 61.75 99 ASN A C 1
ATOM 835 O O . ASN A 1 99 ? -40.027 -7.496 60.292 1.00 61.75 99 ASN A O 1
ATOM 839 N N . LYS A 1 100 ? -39.188 -5.714 59.226 1.00 70.50 100 LYS A N 1
ATOM 840 C CA . LYS A 1 100 ? -39.203 -4.846 60.407 1.00 70.50 100 LYS A CA 1
ATOM 841 C C . LYS A 1 100 ? -40.628 -4.424 60.766 1.00 70.50 100 LYS A C 1
ATOM 843 O O . LYS A 1 100 ? -40.984 -4.487 61.942 1.00 70.50 100 LYS A O 1
ATOM 848 N N . GLU A 1 101 ? -41.438 -4.043 59.781 1.00 61.00 101 GLU A N 1
ATOM 849 C CA . GLU A 1 101 ? -42.850 -3.700 59.987 1.00 61.00 101 GLU A CA 1
ATOM 850 C C . GLU A 1 101 ? -43.659 -4.902 60.497 1.00 61.00 101 GLU A C 1
ATOM 852 O O . GLU A 1 101 ? -44.467 -4.760 61.419 1.00 61.00 101 GLU A O 1
ATOM 857 N N . GLU A 1 102 ? -43.392 -6.105 59.980 1.00 60.34 102 GLU A N 1
ATOM 858 C CA . GLU A 1 102 ? -44.028 -7.336 60.461 1.00 60.34 102 GLU A CA 1
ATOM 859 C C . GLU A 1 102 ? -43.670 -7.634 61.929 1.00 60.34 102 GLU A C 1
ATOM 861 O O . GLU A 1 102 ? -44.536 -7.995 62.733 1.00 60.34 102 GLU A O 1
ATOM 866 N N . ASN A 1 103 ? -42.411 -7.415 62.319 1.00 59.66 103 ASN A N 1
ATOM 867 C CA . ASN A 1 103 ? -41.954 -7.638 63.692 1.00 59.66 103 ASN A CA 1
ATOM 868 C C . ASN A 1 103 ? -42.549 -6.619 64.682 1.00 59.66 103 ASN A C 1
ATOM 870 O O . ASN A 1 103 ? -42.950 -6.978 65.790 1.00 59.66 103 ASN A O 1
ATOM 874 N N . GLU A 1 104 ? -42.654 -5.348 64.283 1.00 67.00 104 GLU A N 1
ATOM 875 C CA . GLU A 1 104 ? -43.300 -4.308 65.095 1.00 67.00 104 GLU A CA 1
ATOM 876 C C . GLU A 1 104 ? -44.808 -4.567 65.262 1.00 67.00 104 GLU A C 1
ATOM 878 O O . GLU A 1 104 ? -45.360 -4.350 66.345 1.00 67.00 104 GLU A O 1
ATOM 883 N N . HIS A 1 105 ? -45.486 -5.085 64.233 1.00 60.25 105 HIS A N 1
ATOM 884 C CA . HIS A 1 105 ? -46.899 -5.455 64.328 1.00 60.25 105 HIS A CA 1
ATOM 885 C C . HIS A 1 105 ? -47.134 -6.627 65.295 1.00 60.25 105 HIS A C 1
ATOM 887 O O . HIS A 1 105 ? -48.079 -6.590 66.088 1.00 60.25 105 HIS A O 1
ATOM 893 N N . ASN A 1 106 ? -46.263 -7.639 65.271 1.00 62.25 106 ASN A N 1
ATOM 894 C CA . ASN A 1 106 ? -46.363 -8.792 66.166 1.00 62.25 106 ASN A CA 1
ATOM 895 C C . ASN A 1 106 ? -46.098 -8.417 67.631 1.00 62.25 106 ASN A C 1
ATOM 897 O O . ASN A 1 106 ? -46.892 -8.791 68.493 1.00 62.25 106 ASN A O 1
ATOM 901 N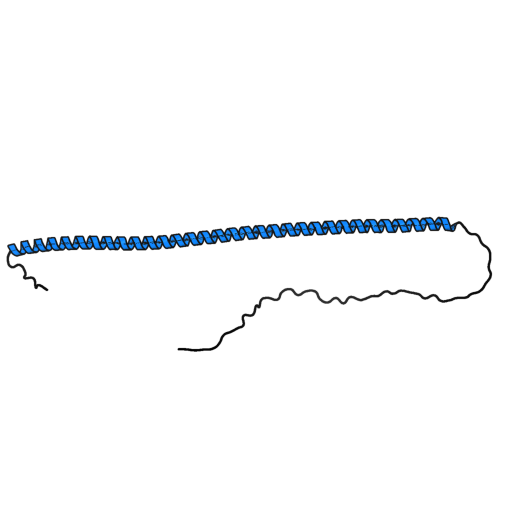 N . ASN A 1 107 ? -45.071 -7.607 67.907 1.00 65.31 107 ASN A N 1
ATOM 902 C CA . ASN A 1 107 ? -44.782 -7.141 69.269 1.00 65.31 107 ASN A CA 1
ATOM 903 C C . ASN A 1 107 ? -45.939 -6.320 69.858 1.00 65.31 107 ASN A C 1
ATOM 905 O O . ASN A 1 107 ? -46.361 -6.560 70.986 1.00 65.31 107 ASN A O 1
ATOM 909 N N . ASN A 1 108 ? -46.520 -5.399 69.083 1.00 63.91 108 ASN A N 1
ATOM 910 C CA . ASN A 1 108 ? -47.670 -4.611 69.541 1.00 63.91 108 ASN A CA 1
ATOM 911 C C . ASN A 1 108 ? -48.907 -5.481 69.822 1.00 63.91 108 ASN A C 1
ATOM 913 O O . ASN A 1 108 ? -49.703 -5.180 70.713 1.00 63.91 108 ASN A O 1
ATOM 917 N N . LYS A 1 109 ? -49.086 -6.564 69.062 1.00 67.44 109 LYS A N 1
ATOM 918 C CA . LYS A 1 109 ? -50.180 -7.514 69.269 1.00 67.44 109 LYS A CA 1
ATOM 919 C C . LYS A 1 109 ? -49.974 -8.346 70.536 1.00 67.44 109 LYS A C 1
ATOM 921 O O . LYS A 1 109 ? -50.944 -8.566 71.259 1.00 67.44 109 LYS A O 1
ATOM 926 N N . GLU A 1 110 ? -48.738 -8.755 70.823 1.00 60.31 110 GLU A N 1
ATOM 927 C CA . GLU A 1 110 ? -48.375 -9.423 72.080 1.00 60.31 110 GLU A CA 1
ATOM 928 C C . GLU A 1 110 ? -48.594 -8.508 73.295 1.00 60.31 110 GLU A C 1
ATOM 930 O O . GLU A 1 110 ? -49.250 -8.916 74.259 1.00 60.31 110 GLU A O 1
ATOM 935 N N . GLU A 1 111 ? -48.159 -7.245 73.223 1.00 62.00 111 GLU A N 1
ATOM 936 C CA . GLU A 1 111 ? -48.387 -6.252 74.283 1.00 62.00 111 GLU A CA 1
ATOM 937 C C . GLU A 1 111 ? -49.885 -6.009 74.550 1.00 62.00 111 GLU A C 1
ATOM 939 O O . GLU A 1 111 ? -50.308 -5.934 75.709 1.00 62.00 111 GLU A O 1
ATOM 944 N N . GLN A 1 112 ? -50.719 -5.963 73.503 1.00 61.25 112 GLN A N 1
ATOM 945 C CA . GLN A 1 112 ? -52.177 -5.860 73.650 1.00 61.25 112 GLN A CA 1
ATOM 946 C C . GLN A 1 112 ? -52.793 -7.090 74.328 1.00 61.25 112 GLN A C 1
ATOM 948 O O . GLN A 1 112 ? -53.679 -6.949 75.174 1.00 61.25 112 GLN A O 1
ATOM 953 N N . THR A 1 113 ? -52.332 -8.299 73.996 1.00 61.72 113 THR A N 1
ATOM 954 C CA . THR A 1 113 ? -52.808 -9.517 74.670 1.00 61.72 113 THR A CA 1
ATOM 955 C C . THR A 1 113 ? -52.391 -9.581 76.140 1.00 61.72 113 THR A C 1
ATOM 957 O O . THR A 1 113 ? -53.186 -10.016 76.971 1.00 61.72 113 THR A O 1
ATOM 960 N N . GLU A 1 114 ? -51.201 -9.093 76.503 1.00 59.56 114 GLU A N 1
ATOM 961 C CA . GLU A 1 114 ? -50.799 -8.997 77.912 1.00 59.56 114 GLU A CA 1
ATOM 962 C C . GLU A 1 114 ? -51.590 -7.942 78.698 1.00 59.56 114 GLU A C 1
ATOM 964 O O . GLU A 1 114 ? -51.883 -8.154 79.879 1.00 59.56 114 GLU A O 1
ATOM 969 N N . GLN A 1 115 ? -51.939 -6.806 78.082 1.00 57.84 115 GLN A N 1
ATOM 970 C CA . GLN A 1 115 ? -52.791 -5.802 78.725 1.00 57.84 115 GLN A CA 1
ATOM 971 C C . GLN A 1 115 ? -54.201 -6.334 78.985 1.00 57.84 115 GLN A C 1
ATOM 973 O O . GLN A 1 115 ? -54.686 -6.195 80.107 1.00 57.84 115 GLN A O 1
ATOM 978 N N . ASN A 1 116 ? -54.816 -7.009 78.010 1.00 58.03 116 ASN A N 1
ATOM 979 C CA . ASN A 1 116 ? -56.149 -7.592 78.184 1.00 58.03 116 ASN A CA 1
ATOM 980 C C . ASN A 1 116 ? -56.173 -8.662 79.289 1.00 58.03 116 ASN A C 1
ATOM 982 O O . ASN A 1 116 ? -57.060 -8.638 80.139 1.00 58.03 116 ASN A O 1
ATOM 986 N N . ASN A 1 117 ? -55.158 -9.533 79.362 1.00 56.06 117 ASN A N 1
ATOM 987 C CA . ASN A 1 117 ? -55.069 -10.543 80.426 1.00 56.06 117 ASN A CA 1
ATOM 988 C C . ASN A 1 117 ? -54.947 -9.914 81.832 1.00 56.06 117 ASN A C 1
ATOM 990 O O . ASN A 1 117 ? -55.517 -10.420 82.796 1.00 56.06 117 ASN A O 1
ATOM 994 N N . LYS A 1 118 ? -54.236 -8.785 81.969 1.00 55.94 118 LYS A N 1
ATOM 995 C CA . LYS A 1 118 ? -54.106 -8.055 83.249 1.00 55.94 118 LYS A CA 1
ATOM 996 C C . LYS A 1 118 ? -55.364 -7.278 83.641 1.00 55.94 118 LYS A C 1
ATOM 998 O O . LYS A 1 118 ? -55.514 -6.920 84.812 1.00 55.94 118 LYS A O 1
ATOM 1003 N N . GLU A 1 119 ? -56.225 -6.949 82.685 1.00 55.66 119 GLU A N 1
ATOM 1004 C CA . GLU A 1 119 ? -57.517 -6.314 82.951 1.00 55.66 119 GLU A CA 1
ATOM 1005 C C . GLU A 1 119 ? -58.564 -7.350 83.381 1.00 55.66 119 GLU A C 1
ATOM 1007 O O . GLU A 1 119 ? -59.279 -7.102 84.353 1.00 55.66 119 GLU A O 1
ATOM 1012 N N . GLU A 1 120 ? -58.559 -8.548 82.788 1.00 54.31 120 GLU A N 1
ATOM 1013 C CA . GLU A 1 120 ? -59.419 -9.667 83.208 1.00 54.31 120 GLU A CA 1
ATOM 1014 C C . GLU A 1 120 ? -59.090 -10.174 84.629 1.00 54.31 120 GLU A C 1
ATOM 1016 O O . GLU A 1 120 ? -59.996 -10.412 85.429 1.00 54.31 120 GLU A O 1
ATOM 1021 N N . GLU A 1 121 ? -57.811 -10.236 85.024 1.00 51.75 121 GLU A N 1
ATOM 1022 C CA . GLU A 1 121 ? -57.421 -10.641 86.390 1.00 51.75 121 GLU A CA 1
ATOM 1023 C C . GLU A 1 121 ? -57.891 -9.669 87.492 1.00 51.75 121 GLU A C 1
ATOM 1025 O O . GLU A 1 121 ? -58.019 -10.051 88.660 1.00 51.75 121 GLU A O 1
ATOM 1030 N N . LYS A 1 122 ? -58.176 -8.403 87.156 1.00 49.50 122 LYS A N 1
ATOM 1031 C CA . LYS A 1 122 ? -58.695 -7.433 88.134 1.00 49.50 122 LYS A CA 1
ATOM 1032 C C . LYS A 1 122 ? -60.186 -7.612 88.388 1.00 49.50 122 LYS A C 1
ATOM 1034 O O . LYS A 1 122 ? -60.618 -7.375 89.518 1.00 49.50 122 LYS A O 1
ATOM 1039 N N . GLU A 1 123 ? -60.945 -8.059 87.390 1.00 49.19 123 GLU A N 1
ATOM 1040 C CA . GLU A 1 123 ? -62.379 -8.321 87.537 1.00 49.19 123 GLU A CA 1
ATOM 1041 C C . GLU A 1 123 ? -62.670 -9.652 88.249 1.00 49.19 123 GLU A C 1
ATOM 1043 O O . GLU A 1 123 ? -63.668 -9.746 88.966 1.00 49.19 123 GLU A O 1
ATOM 1048 N N . ASP A 1 124 ? -61.765 -10.635 88.185 1.00 43.94 124 ASP A N 1
ATOM 1049 C CA . ASP A 1 124 ? -61.941 -11.925 88.878 1.00 43.94 124 ASP A CA 1
ATOM 1050 C C . ASP A 1 124 ? -61.533 -11.894 90.370 1.00 43.94 124 ASP A C 1
ATOM 1052 O O . ASP A 1 124 ? -61.901 -12.766 91.162 1.00 43.94 124 ASP A O 1
ATOM 1056 N N . SER A 1 125 ? -60.824 -10.846 90.810 1.00 44.88 125 SER A N 1
ATOM 1057 C CA . SER A 1 125 ? -60.354 -10.706 92.202 1.00 44.88 125 SER A CA 1
ATOM 1058 C C . SER A 1 125 ? -61.433 -10.273 93.210 1.00 44.88 125 SER A C 1
ATOM 1060 O O . SER A 1 125 ? -61.205 -10.316 94.421 1.00 44.88 125 SER A O 1
ATOM 1062 N N . MET A 1 126 ? -62.624 -9.875 92.746 1.00 47.50 126 MET A N 1
ATOM 1063 C CA . MET A 1 126 ? -63.701 -9.375 93.614 1.00 47.50 126 MET A CA 1
ATOM 1064 C C . MET A 1 126 ? -64.684 -10.442 94.102 1.00 47.50 126 MET A C 1
ATOM 1066 O O . MET A 1 126 ? -65.610 -10.112 94.846 1.00 47.50 126 MET A O 1
ATOM 1070 N N . ASN A 1 127 ? -64.503 -11.718 93.752 1.00 46.62 127 ASN A N 1
ATOM 1071 C CA . ASN A 1 127 ? -65.468 -12.743 94.129 1.00 46.62 127 ASN A CA 1
ATOM 1072 C C . ASN A 1 127 ? -64.801 -14.018 94.655 1.00 46.62 127 ASN A C 1
ATOM 1074 O O . ASN A 1 127 ? -64.619 -14.983 93.917 1.00 46.62 127 ASN A O 1
ATOM 1078 N N . LYS A 1 128 ? -64.502 -14.037 95.963 1.00 47.62 128 LYS A N 1
ATOM 1079 C CA . LYS A 1 128 ? -65.024 -15.049 96.908 1.00 47.62 128 LYS A CA 1
ATOM 1080 C C . LYS A 1 128 ? -64.504 -14.824 98.330 1.00 47.62 128 LYS A C 1
ATOM 1082 O O . LYS A 1 128 ? -63.309 -14.818 98.603 1.00 47.62 128 LYS A O 1
ATOM 1087 N N . SER A 1 129 ? -65.478 -14.635 99.214 1.00 40.78 129 SER A N 1
ATOM 1088 C CA . SER A 1 129 ? -65.368 -14.630 100.668 1.00 40.78 129 SER A CA 1
ATOM 1089 C C . SER A 1 129 ? -65.181 -16.054 101.217 1.00 40.78 129 SER A C 1
ATOM 1091 O O . SER A 1 129 ? -65.418 -17.039 100.518 1.00 40.78 129 SER A O 1
ATOM 1093 N N . ALA A 1 130 ? -64.727 -16.109 102.464 1.00 40.41 130 ALA A N 1
ATOM 1094 C CA . ALA A 1 130 ? -64.280 -17.251 103.248 1.00 40.41 130 ALA A CA 1
ATOM 1095 C C . ALA A 1 130 ? -65.356 -18.316 103.544 1.00 40.41 130 ALA A C 1
ATOM 1097 O O . ALA A 1 130 ? -66.536 -17.995 103.641 1.00 40.41 130 ALA A O 1
ATOM 1098 N N . ASP A 1 131 ? -64.925 -19.575 103.707 1.00 40.97 131 ASP A N 1
ATOM 1099 C CA . ASP A 1 131 ? -65.015 -20.349 104.965 1.00 40.97 131 ASP A CA 1
ATOM 1100 C C . ASP A 1 131 ? -64.792 -21.855 104.709 1.00 40.97 131 ASP A C 1
ATOM 1102 O O . ASP A 1 131 ? -65.457 -22.456 103.866 1.00 40.97 131 ASP A O 1
ATOM 1106 N N . GLY A 1 132 ? -63.897 -22.485 105.483 1.00 34.72 132 GLY A N 1
ATOM 1107 C CA . GLY A 1 132 ? -63.867 -23.947 105.649 1.00 34.72 132 GLY A CA 1
ATOM 1108 C C . GLY A 1 132 ? -62.483 -24.599 105.606 1.00 34.72 132 GLY A C 1
ATOM 1109 O O . GLY A 1 132 ? -62.072 -25.129 104.578 1.00 34.72 132 GLY A O 1
ATOM 1110 N N . GLU A 1 133 ? -61.790 -24.620 106.744 1.00 47.97 133 GLU A N 1
ATOM 1111 C CA . GLU A 1 133 ? -60.660 -25.522 107.008 1.00 47.97 133 GLU A CA 1
ATOM 1112 C C . GLU A 1 133 ? -61.151 -26.971 107.203 1.00 47.97 133 GLU A C 1
ATOM 1114 O O . GLU A 1 133 ? -62.140 -27.169 107.900 1.00 47.97 133 GLU A O 1
ATOM 1119 N N . TYR A 1 134 ? -60.440 -27.972 106.660 1.00 41.00 134 TYR A N 1
ATOM 1120 C CA . TYR A 1 134 ? -60.017 -29.192 107.378 1.00 41.00 134 TYR A CA 1
ATOM 1121 C C . TYR A 1 134 ? -58.880 -29.901 106.608 1.00 41.00 134 TYR A C 1
ATOM 1123 O O . TYR A 1 134 ? -59.069 -30.431 105.520 1.00 41.00 134 TYR A O 1
ATOM 1131 N N . SER A 1 135 ? -57.698 -29.775 107.213 1.00 45.56 135 SER A N 1
ATOM 1132 C CA . SER A 1 135 ? -56.481 -30.602 107.275 1.00 45.56 135 SER A CA 1
ATOM 1133 C C . SER A 1 135 ? -56.115 -31.695 106.238 1.00 45.56 135 SER A C 1
ATOM 1135 O O . SER A 1 135 ? -56.918 -32.506 105.793 1.00 45.56 135 SER A O 1
ATOM 1137 N N . ASP A 1 136 ? -54.786 -31.770 106.041 1.00 45.19 136 ASP A N 1
ATOM 1138 C CA . ASP A 1 136 ? -53.947 -32.963 105.801 1.00 45.19 136 ASP A CA 1
ATOM 1139 C C . ASP A 1 136 ? -53.491 -33.321 104.370 1.00 45.19 136 ASP A C 1
ATOM 1141 O O . ASP A 1 136 ? -53.896 -34.327 103.800 1.00 45.19 136 ASP A O 1
ATOM 1145 N N . SER A 1 137 ? -52.468 -32.599 103.877 1.00 36.91 137 SER A N 1
ATOM 1146 C CA . SER A 1 137 ? -51.213 -33.230 103.404 1.00 36.91 137 SER A CA 1
ATOM 1147 C C . SER A 1 137 ? -50.052 -32.214 103.300 1.00 36.91 137 SER A C 1
ATOM 1149 O O . SER A 1 137 ? -50.086 -31.303 102.476 1.00 36.91 137 SER A O 1
ATOM 1151 N N . LEU A 1 138 ? -49.017 -32.376 104.134 1.00 43.47 138 LEU A N 1
ATOM 1152 C CA . LEU A 1 138 ? -47.703 -31.696 104.069 1.00 43.47 138 LEU A CA 1
ATOM 1153 C C . LEU A 1 138 ? -46.818 -32.291 102.922 1.00 43.47 138 LEU A C 1
ATOM 1155 O O . LEU A 1 138 ? -47.241 -33.239 102.266 1.00 43.47 138 LEU A O 1
ATOM 1159 N N . PRO A 1 139 ? -45.575 -31.825 102.662 1.00 48.38 139 PRO A N 1
ATOM 1160 C CA . PRO A 1 139 ? -45.238 -30.769 101.705 1.00 48.38 139 PRO A CA 1
ATOM 1161 C C . PRO A 1 139 ? -44.187 -31.267 100.681 1.00 48.38 139 PRO A C 1
ATOM 1163 O O . PRO A 1 139 ? -43.031 -31.484 101.043 1.00 48.38 139 PRO A O 1
ATOM 1166 N N . MET A 1 140 ? -44.529 -31.446 99.401 1.00 38.03 140 MET A N 1
ATOM 1167 C CA . MET A 1 140 ? -43.552 -31.954 98.421 1.00 38.03 140 MET A CA 1
ATOM 1168 C C . MET A 1 140 ? -42.910 -30.834 97.590 1.00 38.03 140 MET A C 1
ATOM 1170 O O . MET A 1 140 ? -43.442 -30.382 96.586 1.00 38.03 140 MET A O 1
ATOM 1174 N N . GLU A 1 141 ? -41.751 -30.417 98.097 1.00 49.53 141 GLU A N 1
ATOM 1175 C CA . GLU A 1 141 ? -40.539 -29.960 97.403 1.00 49.53 141 GLU A CA 1
ATOM 1176 C C . GLU A 1 141 ? -40.629 -28.903 96.285 1.00 49.53 141 GLU A C 1
ATOM 1178 O O . GLU A 1 141 ? -40.910 -29.163 95.119 1.00 49.53 141 GLU A O 1
ATOM 1183 N N . ILE A 1 142 ? -40.140 -27.717 96.651 1.00 47.53 142 ILE A N 1
ATOM 1184 C CA . ILE A 1 142 ? -39.512 -26.720 95.781 1.00 47.53 142 ILE A CA 1
ATOM 1185 C C . ILE A 1 142 ? -38.268 -27.326 95.098 1.00 47.53 142 ILE A C 1
ATOM 1187 O O . ILE A 1 142 ? -37.322 -27.711 95.786 1.00 47.53 142 ILE A O 1
ATOM 1191 N N . LYS A 1 143 ? -38.204 -27.300 93.759 1.00 46.03 143 LYS A N 1
ATOM 1192 C CA . LYS A 1 143 ? -36.951 -27.300 92.966 1.00 46.03 143 LYS A CA 1
ATOM 1193 C C . LYS A 1 143 ? -37.124 -26.306 91.809 1.00 46.03 143 LYS A C 1
ATOM 1195 O O . LYS A 1 143 ? -37.793 -26.600 90.833 1.00 46.03 143 LYS A O 1
ATOM 1200 N N . ASN A 1 144 ? -36.852 -25.022 92.025 1.00 41.41 144 ASN A N 1
ATOM 1201 C CA . ASN A 1 144 ? -35.589 -24.338 91.728 1.00 41.41 144 ASN A CA 1
ATOM 1202 C C . ASN A 1 144 ? -34.951 -24.631 90.346 1.00 41.41 144 ASN A C 1
ATOM 1204 O O . ASN A 1 144 ? -34.317 -25.660 90.161 1.00 41.41 144 ASN A O 1
ATOM 1208 N N . ILE A 1 145 ? -34.987 -23.589 89.499 1.00 39.69 145 ILE A N 1
ATOM 1209 C CA . ILE A 1 145 ? -33.829 -22.945 88.837 1.00 39.69 145 ILE A CA 1
ATOM 1210 C C . ILE A 1 145 ? -33.271 -23.558 87.526 1.00 39.69 145 ILE A C 1
ATOM 1212 O O . ILE A 1 145 ? -32.581 -24.566 87.525 1.00 39.69 145 ILE A O 1
ATOM 1216 N N . LYS A 1 146 ? -33.482 -22.773 86.450 1.00 48.19 146 LYS A N 1
ATOM 1217 C CA . LYS A 1 146 ? -32.582 -22.367 85.339 1.00 48.19 146 LYS A CA 1
ATOM 1218 C C . LYS A 1 146 ? -31.767 -23.440 84.597 1.00 48.19 146 LYS A C 1
ATOM 1220 O O . LYS A 1 146 ? -30.737 -23.886 85.087 1.00 48.19 146 LYS A O 1
ATOM 1225 N N . ALA A 1 147 ? -32.093 -23.641 83.319 1.00 49.44 147 ALA A N 1
ATOM 1226 C CA . ALA A 1 147 ? -31.101 -23.987 82.300 1.00 49.44 147 ALA A CA 1
ATOM 1227 C C . ALA A 1 147 ? -30.679 -22.695 81.575 1.00 49.44 147 ALA A C 1
ATOM 1229 O O . ALA A 1 147 ? -31.401 -22.179 80.727 1.00 49.44 147 ALA A O 1
ATOM 1230 N N . ILE A 1 148 ? -29.545 -22.126 81.991 1.00 47.31 148 ILE A N 1
ATOM 1231 C CA . ILE A 1 148 ? -28.765 -21.173 81.195 1.00 47.31 148 ILE A CA 1
ATOM 1232 C C . ILE A 1 148 ? -27.658 -22.018 80.573 1.00 47.31 148 ILE A C 1
ATOM 1234 O O . ILE A 1 148 ? -26.736 -22.395 81.294 1.00 47.31 148 ILE A O 1
ATOM 1238 N N . ASP A 1 149 ? -27.736 -22.306 79.276 1.00 52.19 149 ASP A N 1
ATOM 1239 C CA . ASP A 1 149 ? -26.580 -22.829 78.549 1.00 52.19 149 ASP A CA 1
ATOM 1240 C C . ASP A 1 149 ? -25.783 -21.650 77.996 1.00 52.19 149 ASP A C 1
ATOM 1242 O O . ASP A 1 149 ? -26.124 -21.013 77.001 1.00 52.19 149 ASP A O 1
ATOM 1246 N N . LEU A 1 150 ? -24.722 -21.336 78.733 1.00 47.97 150 LEU A N 1
ATOM 1247 C CA . LEU A 1 150 ? -23.680 -20.392 78.376 1.00 47.97 150 LEU A CA 1
ATOM 1248 C C . LEU A 1 150 ? -22.622 -21.157 77.561 1.00 47.97 150 LEU A C 1
ATOM 1250 O O . LEU A 1 150 ? -21.758 -21.805 78.149 1.00 47.97 150 LEU A O 1
ATOM 1254 N N . TYR A 1 151 ? -22.664 -21.096 76.228 1.00 50.62 151 TYR A N 1
ATOM 1255 C CA . TYR A 1 151 ? -21.490 -21.444 75.421 1.00 50.62 151 TYR A CA 1
ATOM 1256 C C . TYR A 1 151 ? -20.688 -20.171 75.155 1.00 50.62 151 TYR A C 1
ATOM 1258 O O . TYR A 1 151 ? -21.124 -19.262 74.458 1.00 50.62 151 TYR A O 1
ATOM 1266 N N . VAL A 1 152 ? -19.539 -20.101 75.823 1.00 49.81 152 VAL A N 1
ATOM 1267 C CA . VAL A 1 152 ? -18.563 -19.013 75.771 1.00 49.81 152 VAL A CA 1
ATOM 1268 C C . VAL A 1 152 ? -17.856 -19.005 74.415 1.00 49.81 152 VAL A C 1
ATOM 1270 O O . VAL A 1 152 ? -17.290 -20.018 74.004 1.00 49.81 152 VAL A O 1
ATOM 1273 N N . ASP A 1 153 ? -17.858 -17.837 73.772 1.00 50.94 153 ASP A N 1
ATOM 1274 C CA . ASP A 1 153 ? -17.034 -17.488 72.615 1.00 50.94 153 ASP A CA 1
ATOM 1275 C C . ASP A 1 153 ? -15.536 -17.642 72.915 1.00 50.94 153 ASP A C 1
ATOM 1277 O O . ASP A 1 153 ? -15.008 -17.052 73.861 1.00 50.94 153 ASP A O 1
ATOM 1281 N N . LEU A 1 154 ? -14.821 -18.338 72.030 1.00 43.16 154 LEU A N 1
ATOM 1282 C CA . LEU A 1 154 ? -13.396 -18.103 71.811 1.00 43.16 154 LEU A CA 1
ATOM 1283 C C . LEU A 1 154 ? -13.209 -17.549 70.399 1.00 43.16 154 LEU A C 1
ATOM 1285 O O . LEU A 1 154 ? -13.071 -18.283 69.424 1.00 43.16 154 LEU A O 1
ATOM 1289 N N . ASN A 1 155 ? -13.207 -16.218 70.331 1.00 50.59 155 ASN A N 1
ATOM 1290 C CA . ASN A 1 155 ? -12.598 -15.441 69.259 1.00 50.59 155 ASN A CA 1
ATOM 1291 C C . ASN A 1 155 ? -11.138 -15.862 69.052 1.00 50.59 155 ASN A C 1
ATOM 1293 O O . ASN A 1 155 ? -10.366 -15.813 70.006 1.00 50.59 155 ASN A O 1
ATOM 1297 N N . CYS A 1 156 ? -10.786 -16.198 67.810 1.00 36.28 156 CYS A N 1
ATOM 1298 C CA . CYS A 1 156 ? -9.472 -16.087 67.157 1.00 36.28 156 CYS A CA 1
ATOM 1299 C C . CYS A 1 156 ? -9.645 -16.767 65.781 1.00 36.28 156 CYS A C 1
ATOM 1301 O O . CYS A 1 156 ? -9.987 -17.938 65.735 1.00 36.28 156 CYS A O 1
ATOM 1303 N N . GLU A 1 157 ? -9.510 -16.163 64.607 1.00 38.09 157 GLU A N 1
ATOM 1304 C CA . GLU A 1 157 ? -8.809 -14.960 64.191 1.00 38.09 157 GLU A CA 1
ATOM 1305 C C . GLU A 1 157 ? -9.462 -14.417 62.915 1.00 38.09 157 GLU A C 1
ATOM 1307 O O . GLU A 1 157 ? -9.892 -15.141 62.016 1.00 38.09 157 GLU A O 1
ATOM 1312 N N . GLN A 1 158 ? -9.494 -13.096 62.865 1.00 41.34 158 GLN A N 1
ATOM 1313 C CA . GLN A 1 158 ? -9.587 -12.296 61.662 1.00 41.34 158 GLN A CA 1
ATOM 1314 C C . GLN A 1 158 ? -8.369 -12.545 60.755 1.00 41.34 158 GLN A C 1
ATOM 1316 O O . GLN A 1 158 ? -7.248 -12.601 61.244 1.00 41.34 158 GLN A O 1
ATOM 1321 N N . VAL A 1 159 ? -8.623 -12.495 59.442 1.00 45.47 159 VAL A N 1
ATOM 1322 C CA . VAL A 1 159 ? -7.708 -11.995 58.397 1.00 45.47 159 VAL A CA 1
ATOM 1323 C C . VAL A 1 159 ? -6.567 -12.929 57.977 1.00 45.47 159 VAL A C 1
ATOM 1325 O O . VAL A 1 159 ? -5.600 -13.122 58.693 1.00 45.47 159 VAL A O 1
ATOM 1328 N N . ASP A 1 160 ? -6.625 -13.374 56.717 1.00 47.00 160 ASP A N 1
ATOM 1329 C CA . ASP A 1 160 ? -5.503 -13.147 55.801 1.00 47.00 160 ASP A CA 1
ATOM 1330 C C . ASP A 1 160 ? -5.969 -13.128 54.338 1.00 47.00 160 ASP A C 1
ATOM 1332 O O . ASP A 1 160 ? -6.425 -14.114 53.756 1.00 47.00 160 ASP A O 1
ATOM 1336 N N . HIS A 1 161 ? -5.847 -11.944 53.742 1.00 47.25 161 HIS A N 1
ATOM 1337 C CA . HIS A 1 161 ? -5.913 -11.728 52.307 1.00 47.25 161 HIS A CA 1
ATOM 1338 C C . HIS A 1 161 ? -4.669 -12.312 51.609 1.00 47.25 161 HIS A C 1
ATOM 1340 O O . HIS A 1 161 ? -3.565 -12.280 52.140 1.00 47.25 161 HIS A O 1
ATOM 1346 N N . ASN A 1 162 ? -4.843 -12.682 50.336 1.00 47.66 162 ASN A N 1
ATOM 1347 C CA . ASN A 1 162 ? -3.806 -12.766 49.297 1.00 47.66 162 ASN A CA 1
ATOM 1348 C C . ASN A 1 162 ? -2.662 -13.797 49.452 1.00 47.66 162 ASN A C 1
ATOM 1350 O O . ASN A 1 162 ? -1.598 -13.519 49.999 1.00 47.66 162 ASN A O 1
ATOM 1354 N N . LYS A 1 163 ? -2.781 -14.909 48.711 1.00 47.03 163 LYS A N 1
ATOM 1355 C CA . LYS A 1 163 ? -1.646 -15.568 48.030 1.00 47.03 163 LYS A CA 1
ATOM 1356 C C . LYS A 1 163 ? -2.040 -15.778 46.566 1.00 47.03 163 LYS A C 1
ATOM 1358 O O . LYS A 1 163 ? -2.914 -16.576 46.266 1.00 47.03 163 LYS A O 1
ATOM 1363 N N . HIS A 1 164 ? -1.674 -14.852 45.685 1.00 40.69 164 HIS A N 1
ATOM 1364 C CA . HIS A 1 164 ? -0.433 -14.847 44.902 1.00 40.69 164 HIS A CA 1
ATOM 1365 C C . HIS A 1 164 ? -0.293 -16.060 43.969 1.00 40.69 164 HIS A C 1
ATOM 1367 O O . HIS A 1 164 ? -0.285 -17.206 44.407 1.00 40.69 164 HIS A O 1
ATOM 1373 N N . HIS A 1 165 ? -0.179 -15.739 42.676 1.00 47.50 165 HIS A N 1
ATOM 1374 C CA . HIS A 1 165 ? 0.285 -16.564 41.565 1.00 47.50 165 HIS A CA 1
ATOM 1375 C C . HIS A 1 165 ? 1.030 -17.844 41.954 1.00 47.50 165 HIS A C 1
ATOM 1377 O O . HIS A 1 165 ? 2.066 -17.763 42.607 1.00 47.50 165 HIS A O 1
ATOM 1383 N N . GLN A 1 166 ? 0.591 -18.978 41.399 1.00 40.47 166 GLN A N 1
ATOM 1384 C CA . GLN A 1 166 ? 1.464 -19.975 40.761 1.00 40.47 166 GLN A CA 1
ATOM 1385 C C . GLN A 1 166 ? 0.619 -21.070 40.090 1.00 40.47 166 GLN A C 1
ATOM 1387 O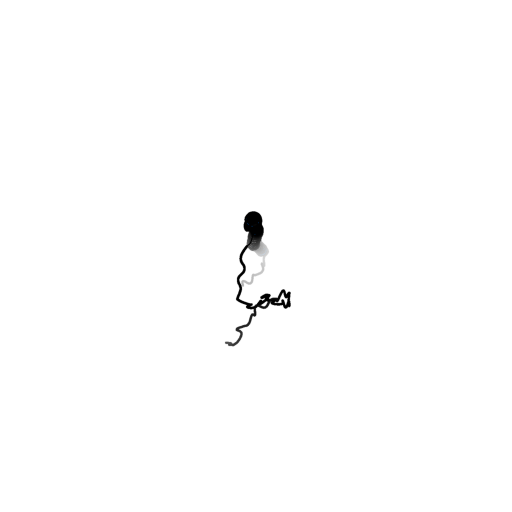 O . GLN A 1 166 ? 0.399 -22.152 40.625 1.00 40.47 166 GLN A O 1
ATOM 1392 N N . GLY A 1 167 ? 0.154 -20.785 38.870 1.00 42.09 167 GLY A N 1
ATOM 1393 C CA . GLY A 1 167 ? -0.194 -21.833 37.914 1.00 42.09 167 GLY A CA 1
ATOM 1394 C C . GLY A 1 167 ? 1.103 -22.474 37.432 1.00 42.09 167 GLY A C 1
ATOM 1395 O O . GLY A 1 167 ? 1.816 -21.907 36.607 1.00 42.09 167 GLY A O 1
ATOM 1396 N N . VAL A 1 168 ? 1.445 -23.611 38.029 1.00 44.19 168 VAL A N 1
ATOM 1397 C CA . VAL A 1 168 ? 2.652 -24.387 37.752 1.00 44.19 168 VAL A CA 1
ATOM 1398 C C . VAL A 1 168 ? 2.626 -24.906 36.312 1.00 44.19 168 VAL A C 1
ATOM 1400 O O . VAL A 1 168 ? 1.853 -25.790 35.955 1.00 44.19 168 VAL A O 1
ATOM 1403 N N . ILE A 1 169 ? 3.536 -24.366 35.501 1.00 49.91 169 ILE A N 1
ATOM 1404 C CA . ILE A 1 169 ? 4.090 -24.998 34.304 1.00 49.91 169 ILE A CA 1
ATOM 1405 C C . ILE A 1 169 ? 5.094 -26.054 34.778 1.00 49.91 169 ILE A C 1
ATOM 1407 O O . ILE A 1 169 ? 6.218 -25.684 35.093 1.00 49.91 169 ILE A O 1
ATOM 1411 N N . GLN A 1 170 ? 4.728 -27.339 34.809 1.00 42.31 170 GLN A N 1
ATOM 1412 C CA . GLN A 1 170 ? 5.643 -28.498 34.760 1.00 42.31 170 GLN A CA 1
ATOM 1413 C C . GLN A 1 170 ? 4.822 -29.719 34.299 1.00 42.31 170 GLN A C 1
ATOM 1415 O O . GLN A 1 170 ? 3.795 -30.016 34.887 1.00 42.31 170 GLN A O 1
ATOM 1420 N N . GLY A 1 171 ? 5.154 -30.493 33.271 1.00 37.38 171 GLY A N 1
ATOM 1421 C CA . GLY A 1 171 ? 6.263 -30.473 32.334 1.00 37.38 171 GLY A CA 1
ATOM 1422 C C . GLY A 1 171 ? 6.178 -31.718 31.443 1.00 37.38 171 GLY A C 1
ATOM 1423 O O . GLY A 1 171 ? 5.654 -32.737 31.880 1.00 37.38 171 GLY A O 1
ATOM 1424 N N . LYS A 1 172 ? 6.703 -31.644 30.214 1.00 43.88 172 LYS A N 1
ATOM 1425 C CA . LYS A 1 172 ? 7.198 -32.796 29.437 1.00 43.88 172 LYS A CA 1
ATOM 1426 C C . LYS A 1 172 ? 8.290 -32.322 28.473 1.00 43.88 172 LYS A C 1
ATOM 1428 O O . LYS A 1 172 ? 8.043 -32.130 27.293 1.00 43.88 172 LYS A O 1
ATOM 1433 N N . ASN A 1 173 ? 9.497 -32.141 29.000 1.00 43.03 173 ASN A N 1
ATOM 1434 C CA . ASN A 1 173 ? 10.727 -32.205 28.215 1.00 43.03 173 ASN A CA 1
ATOM 1435 C C . ASN A 1 173 ? 11.499 -33.433 28.695 1.00 43.03 173 ASN A C 1
ATOM 1437 O O . ASN A 1 173 ? 11.927 -33.450 29.847 1.00 43.03 173 ASN A O 1
ATOM 1441 N N . ASN A 1 174 ? 11.670 -34.445 27.841 1.00 41.94 174 ASN A N 1
ATOM 1442 C CA . ASN A 1 174 ? 12.997 -34.830 27.349 1.00 41.94 174 ASN A CA 1
ATOM 1443 C C . ASN A 1 174 ? 12.998 -36.136 26.541 1.00 41.94 174 ASN A C 1
ATOM 1445 O O . ASN A 1 174 ? 12.214 -37.040 26.803 1.00 41.94 174 ASN A O 1
ATOM 1449 N N . GLN A 1 175 ? 14.022 -36.198 25.675 1.00 42.69 175 GLN A N 1
ATOM 1450 C CA . GLN A 1 175 ? 14.552 -37.315 24.875 1.00 42.69 175 GLN A CA 1
ATOM 1451 C C . GLN A 1 175 ? 13.875 -37.550 23.513 1.00 42.69 175 GLN A C 1
ATOM 1453 O O . GLN A 1 175 ? 12.661 -37.619 23.435 1.00 42.69 175 GLN A O 1
ATOM 1458 N N . GLN A 1 176 ? 14.573 -37.741 22.388 1.00 43.09 176 GLN A N 1
ATOM 1459 C CA . GLN A 1 176 ? 15.988 -37.649 21.980 1.00 43.09 176 GLN A CA 1
ATOM 1460 C C . GLN A 1 176 ? 16.037 -38.028 20.479 1.00 43.09 176 GLN A C 1
ATOM 1462 O O . GLN A 1 176 ? 15.166 -38.759 20.023 1.00 43.09 176 GLN A O 1
ATOM 1467 N N . GLY A 1 177 ? 17.098 -37.634 19.762 1.00 38.28 177 GLY A N 1
ATOM 1468 C CA . GLY A 1 177 ? 17.482 -38.179 18.441 1.00 38.28 177 GLY A CA 1
ATOM 1469 C C . GLY A 1 177 ? 17.276 -37.154 17.324 1.00 38.28 177 GLY A C 1
ATOM 1470 O O . GLY A 1 177 ? 16.142 -36.801 17.041 1.00 38.28 177 GLY A O 1
ATOM 1471 N N . ARG A 1 178 ? 18.299 -36.486 16.767 1.00 42.69 178 ARG A N 1
ATOM 1472 C CA . ARG A 1 178 ? 19.415 -37.031 15.962 1.00 42.69 178 ARG A CA 1
ATOM 1473 C C . ARG A 1 178 ? 18.941 -38.111 14.993 1.00 42.69 178 ARG A C 1
ATOM 1475 O O . ARG A 1 178 ? 18.803 -39.252 15.414 1.00 42.69 178 ARG A O 1
ATOM 1482 N N . GLU A 1 179 ? 18.758 -37.722 13.737 1.00 49.09 179 GLU A N 1
ATOM 1483 C CA . GLU A 1 179 ? 19.613 -38.080 12.592 1.00 49.09 179 GLU A CA 1
ATOM 1484 C C . GLU A 1 179 ? 19.457 -37.024 11.490 1.00 49.09 179 GLU A C 1
ATOM 1486 O O . GLU A 1 179 ? 18.338 -36.474 11.365 1.00 49.09 179 GLU A O 1
#

Radius of gyration: 56.59 Å; chains: 1; bounding box: 109×48×156 Å

Secondary structure (DSSP, 8-state):
---PPPP-SHHHHHHHHHHHHHHHHHHHHHHHHHHHHHHHHHHHHHHHHHHHHHHHHHHHHHHHHHHHHHH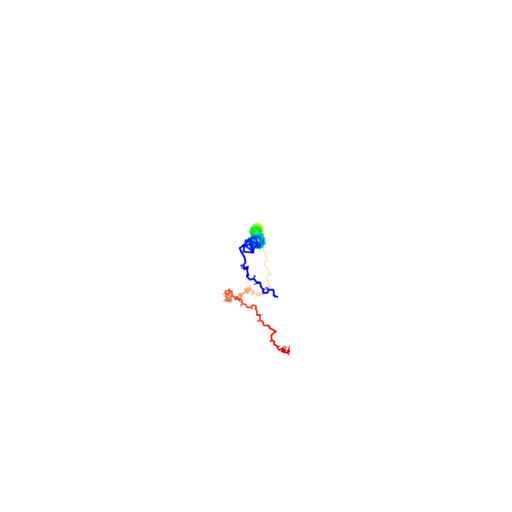HHHHHHHHHHHHHHHHHHHHHHHHHHHHHHHHHHHHHHHHHHHHHHHHHHHHHTT-----------------------------------------------------

Organism: NCBI:txid402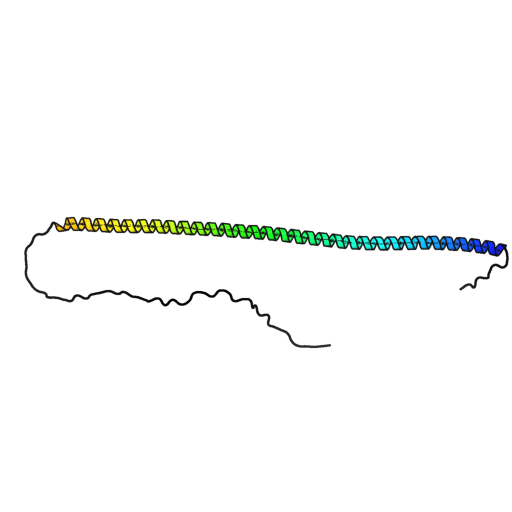998

Foldseek 3Di:
DPPDDDDPDPVSVVVVVVVVVVVVVVVVVVVVVVVVVVVVVVVVVVVVVVVVVVVVVVVVVVVVVVVVVVVVVVVVVVVVVVVVVVVVVVVVVVVVVVVVVVVVVVVVVVVVVVVVVVVVVVVVVPDDDDDDDDDDDDDDDDDDDDDDDDDDDDDDDDDDDDDDDDPDDDDDDDDDDDD

Sequence (179 aa):
MRIGRYPQTKLEQVIWEQMRKVRIRGMKKEEGKIRDQEKRKTVAKETDRQEEKNEKEMEIINISQANSENNKENEKQDSRIQDNNKEHEQEQQETVSDNKEENEHNNNKEEQTEQNNKEEEKEDSMNKSADGEYSDSLPMEIKNIKAIDLYVDLNCEQVDHNKHHQGVIQGKNNQQGRE